Protein AF-A0A2N2PYJ5-F1 (afdb_monomer_lite)

pLDDT: mean 83.46, std 20.61, range [32.41, 98.38]

Sequence (133 aa):
MGGEAKAVLDIPPASRYHRISRGGWARGDMGEKAWERFLTNRDRFRVAFGTEKGKVKQIIVVQYEAEIGGEWRPLVRYDMAHGYLHQDVLHPDGTQEKSAVIYTDLDGALQQVLAELNRRWESYRRAYERRMR

Radius of gyration: 15.89 Å; chains: 1; bounding box: 40×54×36 Å

Foldseek 3Di:
DDDDPPPPLCPDPPVQWDFPCPDDDDDAAKGKTWHKDDPDPFKIWTFIFIDGPRFTDFGQKTWIWGQDPNDTDTQWIWGDDPNFIWIWGAAPVRDTDIDTDDDPGVVVVVVVVSVCCVVCVVVSVVVRVVRVD

Structure (mmCIF, N/CA/C/O backbone):
data_AF-A0A2N2PYJ5-F1
#
_entry.id   AF-A0A2N2PYJ5-F1
#
loop_
_atom_site.group_PDB
_atom_site.id
_atom_site.type_symbol
_atom_site.label_atom_id
_atom_site.label_alt_id
_atom_site.label_comp_id
_atom_site.label_asym_id
_atom_site.label_entity_id
_atom_site.label_seq_id
_atom_site.pdbx_PD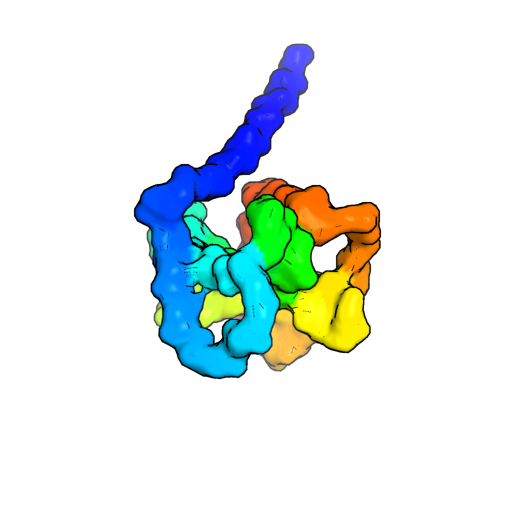B_ins_code
_atom_site.Cartn_x
_atom_site.Cartn_y
_atom_site.Cartn_z
_atom_site.occupancy
_atom_site.B_iso_or_equiv
_atom_site.auth_seq_id
_atom_site.auth_comp_id
_atom_site.auth_asym_id
_atom_site.auth_atom_id
_atom_site.pdbx_PDB_model_num
ATOM 1 N N . MET A 1 1 ? 4.809 31.942 1.072 1.00 38.38 1 MET A N 1
ATOM 2 C CA . MET A 1 1 ? 5.834 31.078 1.692 1.00 38.38 1 MET A CA 1
ATOM 3 C C . MET A 1 1 ? 5.143 29.818 2.175 1.00 38.38 1 MET A C 1
ATOM 5 O O . MET A 1 1 ? 4.404 29.877 3.142 1.00 38.38 1 MET A O 1
ATOM 9 N N . GLY A 1 2 ? 5.307 28.716 1.456 1.00 34.66 2 GLY A N 1
ATOM 10 C CA . GLY A 1 2 ? 4.770 27.412 1.834 1.00 34.66 2 GLY A CA 1
ATOM 11 C C . GLY A 1 2 ? 5.671 26.378 1.194 1.00 34.66 2 GLY A C 1
ATOM 12 O O . GLY A 1 2 ? 5.435 25.979 0.062 1.00 34.66 2 GLY A O 1
ATOM 13 N N . GLY A 1 3 ? 6.794 26.091 1.852 1.00 32.41 3 GLY A N 1
ATOM 14 C CA . GLY A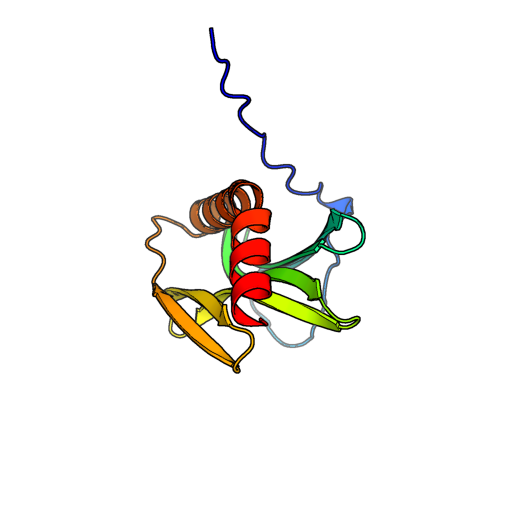 1 3 ? 7.755 25.115 1.363 1.00 32.41 3 GLY A CA 1
ATOM 15 C C . GLY A 1 3 ? 7.107 23.739 1.363 1.00 32.41 3 GLY A C 1
ATOM 16 O O . GLY A 1 3 ? 6.810 23.201 2.427 1.00 32.41 3 GLY A O 1
ATOM 17 N N . GLU A 1 4 ? 6.890 23.173 0.179 1.00 33.47 4 GLU A N 1
ATOM 18 C CA . GLU A 1 4 ? 6.674 21.740 0.043 1.00 33.47 4 GLU A CA 1
ATOM 19 C C . GLU A 1 4 ? 7.955 21.043 0.502 1.00 33.47 4 GLU A C 1
ATOM 21 O O . GLU A 1 4 ? 8.956 20.979 -0.215 1.00 33.47 4 GLU A O 1
ATOM 26 N N . ALA A 1 5 ? 7.939 20.534 1.732 1.00 35.44 5 ALA A N 1
ATOM 27 C CA . ALA A 1 5 ? 8.897 19.536 2.152 1.00 35.44 5 ALA A CA 1
ATOM 28 C C . ALA A 1 5 ? 8.696 18.323 1.237 1.00 35.44 5 ALA A C 1
ATOM 30 O O . ALA A 1 5 ? 7.743 17.558 1.396 1.00 35.44 5 ALA A O 1
ATOM 31 N N . LYS A 1 6 ? 9.576 18.157 0.244 1.00 33.34 6 LYS A N 1
ATOM 32 C CA . LYS A 1 6 ? 9.719 16.883 -0.454 1.00 33.34 6 LYS A CA 1
ATOM 33 C C . LYS A 1 6 ? 10.080 15.857 0.612 1.00 33.34 6 LYS A C 1
ATOM 35 O O . LYS A 1 6 ? 11.223 15.813 1.058 1.00 33.34 6 LYS A O 1
ATOM 40 N N . ALA A 1 7 ? 9.100 15.071 1.048 1.00 34.66 7 ALA A N 1
ATOM 41 C CA . ALA A 1 7 ? 9.355 13.874 1.824 1.00 34.66 7 ALA A CA 1
ATOM 42 C C . ALA A 1 7 ? 10.236 12.979 0.948 1.00 34.66 7 ALA A C 1
ATOM 44 O O . ALA A 1 7 ? 9.763 12.344 0.004 1.00 34.66 7 ALA A O 1
ATOM 45 N N . VAL A 1 8 ? 11.543 13.015 1.201 1.00 38.59 8 VAL A N 1
ATOM 46 C CA . VAL A 1 8 ? 12.483 12.058 0.634 1.00 38.59 8 VAL A CA 1
ATOM 47 C C . VAL A 1 8 ? 11.983 10.697 1.100 1.00 38.59 8 VAL A C 1
ATOM 49 O O . VAL A 1 8 ? 11.859 10.458 2.299 1.00 38.59 8 VAL A O 1
ATOM 52 N N . LEU A 1 9 ? 11.589 9.854 0.146 1.00 47.94 9 LEU A N 1
ATOM 53 C CA . LEU A 1 9 ? 11.173 8.482 0.400 1.00 47.94 9 LEU A CA 1
ATOM 54 C C . LEU A 1 9 ? 12.289 7.783 1.183 1.00 47.94 9 LEU A C 1
ATOM 56 O O . LEU A 1 9 ? 13.316 7.437 0.604 1.00 47.94 9 LEU A O 1
ATOM 60 N N . ASP A 1 10 ? 12.090 7.583 2.487 1.00 49.19 10 ASP A N 1
ATOM 61 C CA . ASP A 1 10 ? 12.984 6.779 3.324 1.00 49.19 10 ASP A CA 1
ATOM 62 C C . ASP A 1 10 ? 12.744 5.299 2.999 1.00 49.19 10 ASP A C 1
ATOM 64 O O . ASP A 1 10 ? 12.054 4.565 3.714 1.00 49.19 10 ASP A O 1
ATOM 68 N N . ILE A 1 11 ? 13.206 4.900 1.811 1.00 58.03 11 ILE A N 1
ATOM 69 C CA . ILE A 1 11 ? 13.386 3.501 1.453 1.00 58.03 11 ILE A CA 1
ATOM 70 C C . ILE A 1 11 ? 14.476 2.999 2.401 1.00 58.03 11 ILE A C 1
ATOM 72 O O . ILE A 1 11 ? 15.597 3.508 2.331 1.00 58.03 11 ILE A O 1
ATOM 76 N N . PRO A 1 12 ? 14.180 2.015 3.270 1.00 57.19 12 PRO A N 1
ATOM 77 C CA . PRO A 1 12 ? 15.149 1.554 4.246 1.00 57.19 12 PRO A CA 1
ATOM 78 C C . PRO A 1 12 ? 16.457 1.157 3.550 1.00 57.19 12 PRO A C 1
ATOM 80 O O . PRO A 1 12 ? 16.400 0.556 2.468 1.00 57.19 12 PRO A O 1
ATOM 83 N N . PRO A 1 13 ? 17.629 1.446 4.148 1.00 50.59 13 PRO A N 1
ATOM 84 C CA . PRO A 1 13 ? 18.896 0.985 3.600 1.00 50.59 13 PRO A CA 1
ATOM 85 C C . PRO A 1 13 ? 18.886 -0.540 3.486 1.00 50.59 13 PRO A C 1
ATOM 87 O O . PRO A 1 13 ? 18.161 -1.226 4.210 1.00 50.59 13 PRO A O 1
ATOM 90 N N . ALA A 1 14 ? 19.729 -1.087 2.608 1.00 58.78 14 ALA A N 1
ATOM 91 C CA . ALA A 1 14 ? 19.733 -2.517 2.299 1.00 58.78 14 ALA A CA 1
ATOM 92 C C . ALA A 1 14 ? 19.844 -3.441 3.531 1.00 58.78 14 ALA A C 1
ATOM 94 O O . ALA A 1 14 ? 19.370 -4.573 3.490 1.00 58.78 14 ALA A O 1
ATOM 95 N N . SER A 1 15 ? 20.409 -2.942 4.634 1.00 52.00 15 SER A N 1
ATOM 96 C CA . SER A 1 15 ? 20.517 -3.618 5.932 1.00 52.00 15 SER A CA 1
ATOM 97 C C . SER A 1 15 ? 19.183 -3.897 6.638 1.00 52.00 15 SER A C 1
ATOM 99 O O . SER A 1 15 ? 19.140 -4.742 7.526 1.00 52.00 15 SER A O 1
ATOM 101 N N . ARG A 1 16 ? 18.096 -3.206 6.275 1.00 57.53 16 ARG A N 1
ATOM 102 C CA . ARG A 1 16 ? 16.750 -3.390 6.851 1.00 57.53 16 ARG A CA 1
ATOM 103 C C . ARG A 1 16 ? 15.895 -4.391 6.067 1.00 57.53 16 ARG A C 1
ATOM 105 O O . ARG A 1 16 ? 14.833 -4.786 6.550 1.00 57.53 16 ARG A O 1
ATOM 112 N N . TYR A 1 17 ? 16.333 -4.811 4.878 1.00 60.75 17 TYR A N 1
ATOM 113 C CA . TYR A 1 17 ? 15.626 -5.833 4.111 1.00 60.75 17 TYR A CA 1
ATOM 114 C C . TYR A 1 17 ? 15.800 -7.202 4.750 1.00 60.75 17 TYR A C 1
ATOM 116 O O . TYR A 1 17 ? 16.906 -7.634 5.063 1.00 60.75 17 TYR A O 1
ATOM 124 N N . HIS A 1 18 ? 14.690 -7.911 4.890 1.00 59.31 18 HIS A N 1
ATOM 125 C CA . HIS A 1 18 ? 14.697 -9.315 5.247 1.00 59.31 18 HIS A CA 1
ATOM 126 C C . HIS A 1 18 ? 14.775 -10.096 3.932 1.00 59.31 18 HIS A C 1
ATOM 128 O O . HIS A 1 18 ? 13.899 -9.976 3.073 1.00 59.31 18 HIS A O 1
ATOM 134 N N . ARG A 1 19 ? 15.857 -10.859 3.731 1.00 52.03 19 ARG A N 1
ATOM 135 C CA . ARG A 1 19 ? 15.962 -11.781 2.594 1.00 52.03 19 ARG A CA 1
ATOM 136 C C . ARG A 1 19 ? 15.062 -12.976 2.884 1.00 52.03 19 ARG A C 1
ATOM 138 O O . ARG A 1 19 ? 15.424 -13.841 3.675 1.00 52.03 19 ARG A O 1
ATOM 145 N N . ILE A 1 20 ? 13.898 -13.024 2.251 1.00 49.78 20 ILE A N 1
ATOM 146 C CA . ILE A 1 20 ? 13.017 -14.186 2.325 1.00 49.78 20 ILE A CA 1
ATOM 147 C C . ILE A 1 20 ? 13.499 -15.179 1.263 1.00 49.78 20 ILE A C 1
ATOM 149 O O . ILE A 1 20 ? 13.209 -15.037 0.082 1.00 49.78 20 ILE A O 1
ATOM 153 N N . SER A 1 21 ? 14.285 -16.180 1.660 1.00 41.81 21 SER A N 1
ATOM 154 C CA . SER A 1 21 ? 14.627 -17.302 0.780 1.00 41.81 21 SER A CA 1
ATOM 155 C C . SER A 1 21 ? 13.496 -18.330 0.806 1.00 41.81 21 SER A C 1
ATOM 157 O O . SER A 1 21 ? 13.582 -19.342 1.502 1.00 41.81 21 SER A O 1
ATOM 159 N N . ARG A 1 22 ? 12.404 -18.078 0.080 1.00 45.72 22 ARG A N 1
ATOM 160 C CA . ARG A 1 22 ? 11.448 -19.144 -0.246 1.00 45.72 22 ARG A CA 1
ATOM 161 C C . ARG A 1 22 ? 11.971 -19.887 -1.473 1.00 45.72 22 ARG A C 1
ATOM 163 O O . ARG A 1 22 ? 12.165 -19.298 -2.529 1.00 45.72 22 ARG A O 1
ATOM 170 N N . GLY A 1 23 ? 12.308 -21.161 -1.278 1.00 36.97 23 GLY A N 1
ATOM 171 C CA . GLY A 1 23 ? 12.960 -21.994 -2.283 1.00 36.97 23 GLY A CA 1
ATOM 172 C C . GLY A 1 23 ? 12.158 -22.135 -3.577 1.00 36.97 23 GLY A C 1
ATOM 173 O O . GLY A 1 23 ? 10.932 -22.217 -3.550 1.00 36.97 23 GLY A O 1
ATOM 174 N N . GLY A 1 24 ? 12.896 -22.230 -4.690 1.00 40.97 24 GLY A N 1
ATOM 175 C CA . GLY A 1 24 ? 12.411 -22.858 -5.917 1.00 40.97 24 GLY A CA 1
ATOM 176 C C . GLY A 1 24 ? 12.250 -21.986 -7.161 1.00 40.97 24 GLY A C 1
ATOM 177 O O . GLY A 1 24 ? 11.275 -22.196 -7.863 1.00 40.97 24 GLY A O 1
ATOM 178 N N . TRP A 1 25 ? 13.188 -21.090 -7.504 1.00 43.56 25 TRP A N 1
ATOM 179 C CA . TRP A 1 25 ? 13.264 -20.530 -8.869 1.00 43.56 25 TRP A CA 1
ATOM 180 C C . TRP A 1 25 ? 14.722 -20.357 -9.311 1.00 43.56 25 TRP A C 1
ATOM 182 O O . TRP A 1 25 ? 15.420 -19.446 -8.873 1.00 43.56 25 TRP A O 1
ATOM 192 N N . ALA A 1 26 ? 15.202 -21.253 -10.176 1.00 43.75 26 ALA A N 1
ATOM 193 C CA . ALA A 1 26 ? 16.502 -21.127 -10.825 1.00 43.75 26 ALA A CA 1
ATOM 194 C C . ALA A 1 26 ? 16.338 -20.397 -12.166 1.00 43.75 26 ALA A C 1
ATOM 196 O O . ALA A 1 26 ? 15.670 -20.918 -13.057 1.00 43.75 26 ALA A O 1
ATOM 197 N N . ARG A 1 27 ? 16.941 -19.205 -12.287 1.00 43.09 27 ARG A N 1
ATOM 198 C CA . ARG A 1 27 ? 17.664 -18.660 -13.460 1.00 43.09 27 ARG A CA 1
ATOM 199 C C . ARG A 1 27 ? 17.999 -17.178 -13.208 1.00 43.09 27 ARG A C 1
ATOM 201 O O . ARG A 1 27 ? 17.156 -16.324 -13.420 1.00 43.09 27 ARG A O 1
ATOM 208 N N . GLY A 1 28 ? 19.243 -16.922 -12.783 1.00 47.53 28 GLY A N 1
ATOM 209 C CA . GLY A 1 28 ? 19.930 -15.619 -12.831 1.00 47.53 28 GLY A CA 1
ATOM 210 C C . GLY A 1 28 ? 19.451 -14.552 -11.842 1.00 47.53 28 GLY A C 1
ATOM 211 O O . GLY A 1 28 ? 18.350 -14.053 -11.985 1.00 47.53 28 GLY A O 1
ATOM 212 N N . ASP A 1 29 ? 20.296 -14.183 -10.872 1.00 59.38 29 ASP A N 1
ATOM 213 C CA . ASP A 1 29 ? 20.302 -12.927 -10.086 1.00 59.38 29 ASP A CA 1
ATOM 214 C C . ASP A 1 29 ? 18.951 -12.296 -9.685 1.00 59.38 29 ASP A C 1
ATOM 216 O O . ASP A 1 29 ? 18.847 -11.071 -9.539 1.00 59.38 29 ASP A O 1
ATOM 220 N N . MET A 1 30 ? 17.910 -13.109 -9.502 1.00 64.62 30 MET A N 1
ATOM 221 C CA . MET A 1 30 ? 16.601 -12.656 -9.063 1.00 64.62 30 MET A CA 1
ATOM 222 C C . MET A 1 30 ? 16.579 -12.661 -7.534 1.00 64.62 30 MET A C 1
ATOM 224 O O . MET A 1 30 ? 16.647 -13.711 -6.897 1.00 64.62 30 MET A O 1
ATOM 228 N N . GLY A 1 31 ? 16.545 -11.473 -6.940 1.00 85.06 31 GLY A N 1
ATOM 229 C CA . GLY A 1 31 ? 16.520 -11.268 -5.498 1.00 85.06 31 GLY A CA 1
ATOM 230 C C . GLY A 1 31 ? 15.171 -10.736 -5.040 1.00 85.06 31 GLY A C 1
ATOM 231 O O . GLY A 1 31 ? 14.726 -9.692 -5.516 1.00 85.06 31 GLY A O 1
ATOM 232 N N . GLU A 1 32 ? 14.545 -11.411 -4.080 1.00 88.88 32 GLU A N 1
ATOM 233 C CA . GLU A 1 32 ? 13.386 -10.882 -3.362 1.00 88.88 32 GLU A CA 1
ATOM 234 C C . GLU A 1 32 ? 13.843 -9.956 -2.228 1.00 88.88 32 GLU A C 1
ATOM 236 O O . GLU A 1 32 ? 14.771 -10.267 -1.473 1.00 88.88 32 GLU A O 1
ATOM 241 N N . LYS A 1 33 ? 13.187 -8.802 -2.110 1.00 90.25 33 LYS A N 1
ATOM 242 C CA . LYS A 1 33 ? 13.377 -7.849 -1.018 1.00 90.25 33 LYS A CA 1
ATOM 243 C C . LYS A 1 33 ? 12.051 -7.675 -0.302 1.00 90.25 33 LYS A C 1
ATOM 245 O O . LYS A 1 33 ? 11.061 -7.346 -0.949 1.00 90.25 33 LYS A O 1
ATOM 250 N N . ALA A 1 34 ? 12.054 -7.838 1.017 1.00 93.00 34 ALA A N 1
ATOM 251 C CA . ALA A 1 34 ? 10.889 -7.587 1.851 1.00 93.00 34 ALA A CA 1
ATOM 252 C C . ALA A 1 34 ? 11.257 -6.774 3.094 1.00 93.00 34 ALA A C 1
ATOM 254 O O . ALA A 1 34 ? 12.363 -6.897 3.626 1.00 93.00 34 ALA A O 1
ATOM 255 N N . TRP A 1 35 ? 10.343 -5.924 3.546 1.00 92.88 35 TRP A N 1
ATOM 256 C CA . TRP A 1 35 ? 10.497 -5.136 4.763 1.00 92.88 35 TRP A CA 1
ATOM 257 C C . TRP A 1 35 ? 9.150 -4.656 5.297 1.00 92.88 35 TRP A C 1
ATOM 259 O O . TRP A 1 35 ? 8.160 -4.541 4.571 1.00 92.88 35 TRP A O 1
ATOM 269 N N . GLU A 1 36 ? 9.147 -4.341 6.587 1.00 94.69 36 GLU A N 1
ATOM 270 C CA . GLU A 1 36 ? 8.042 -3.675 7.263 1.00 94.69 36 GLU A CA 1
ATOM 271 C C . GLU A 1 36 ? 8.503 -2.318 7.786 1.00 94.69 36 GLU A C 1
ATOM 273 O O . GLU A 1 36 ? 9.655 -2.148 8.197 1.00 94.69 36 GLU A O 1
ATOM 278 N N . ARG A 1 37 ? 7.599 -1.340 7.773 1.00 94.12 37 ARG A N 1
ATOM 279 C CA . ARG A 1 37 ? 7.845 -0.014 8.334 1.00 94.12 37 ARG A CA 1
ATOM 280 C C . ARG A 1 37 ? 6.631 0.455 9.111 1.00 94.12 37 ARG A C 1
ATOM 282 O O . ARG A 1 37 ? 5.592 0.747 8.525 1.00 94.12 37 ARG A O 1
ATOM 289 N N . PHE A 1 38 ? 6.794 0.560 10.421 1.00 94.06 38 PHE A N 1
ATOM 290 C CA . PHE A 1 38 ? 5.807 1.161 11.305 1.00 94.06 38 PHE A CA 1
ATOM 291 C C . PHE A 1 38 ? 5.766 2.678 11.084 1.00 94.06 38 PHE A C 1
ATOM 293 O O . PHE A 1 38 ? 6.807 3.332 11.045 1.00 94.06 38 PHE A O 1
ATOM 300 N N . LEU A 1 39 ? 4.563 3.216 10.895 1.00 93.25 39 LEU A N 1
ATOM 301 C CA . LEU A 1 39 ? 4.285 4.657 10.841 1.00 93.25 39 LEU A CA 1
ATOM 302 C C . LEU A 1 39 ? 3.936 5.173 12.240 1.00 93.25 39 LEU A C 1
ATOM 304 O O . LEU A 1 39 ? 4.319 6.272 12.625 1.00 93.25 39 LEU A O 1
ATOM 308 N N . THR A 1 40 ? 3.219 4.342 12.994 1.00 95.19 40 THR A N 1
ATOM 309 C CA . THR A 1 40 ? 2.881 4.508 14.408 1.00 95.19 40 THR A CA 1
ATOM 310 C C . THR A 1 40 ? 2.984 3.134 15.083 1.00 95.19 40 THR A C 1
ATOM 312 O O . THR A 1 40 ? 3.330 2.142 14.440 1.00 95.19 40 THR A O 1
ATOM 315 N N . ASN A 1 41 ? 2.635 3.027 16.365 1.00 96.12 41 ASN A N 1
ATOM 316 C CA . ASN A 1 41 ? 2.498 1.726 17.025 1.00 96.12 41 ASN A CA 1
ATOM 317 C C . ASN A 1 41 ? 1.306 0.886 16.518 1.00 96.12 41 ASN A C 1
ATOM 319 O O . ASN A 1 41 ? 1.230 -0.290 16.852 1.00 96.12 41 ASN A O 1
ATOM 323 N N . ARG A 1 42 ? 0.392 1.472 15.733 1.00 97.38 42 ARG A N 1
ATOM 324 C CA . ARG A 1 42 ? -0.856 0.852 15.250 1.00 97.38 42 ARG A CA 1
ATOM 325 C C . ARG A 1 42 ? -1.042 0.958 13.736 1.00 97.38 42 ARG A C 1
ATOM 327 O O . ARG A 1 42 ? -2.137 0.718 13.234 1.00 97.38 42 ARG A O 1
ATOM 334 N N . ASP A 1 43 ? 0.006 1.339 13.011 1.00 97.94 43 ASP A N 1
ATOM 335 C CA . ASP A 1 43 ? -0.017 1.559 11.566 1.00 97.94 43 ASP A CA 1
ATOM 336 C C . ASP A 1 43 ? 1.309 1.102 10.959 1.00 97.94 43 ASP A C 1
ATOM 338 O O . ASP A 1 43 ? 2.376 1.532 11.409 1.00 97.94 43 ASP A O 1
ATOM 342 N N . ARG A 1 44 ? 1.266 0.263 9.919 1.00 97.25 44 ARG A N 1
ATOM 343 C CA . ARG A 1 44 ? 2.475 -0.221 9.240 1.00 97.25 44 ARG A CA 1
ATOM 344 C C . ARG A 1 44 ? 2.305 -0.366 7.737 1.00 97.25 44 ARG A C 1
ATOM 346 O O . ARG A 1 44 ? 1.216 -0.634 7.235 1.00 97.25 44 ARG A O 1
ATOM 353 N N . PHE A 1 45 ? 3.421 -0.258 7.026 1.00 97.12 45 PHE A N 1
ATOM 354 C CA . PHE A 1 45 ? 3.554 -0.743 5.658 1.00 97.12 45 PHE A CA 1
ATOM 355 C C . PHE A 1 45 ? 4.282 -2.079 5.639 1.00 97.12 45 PHE A C 1
ATOM 357 O O . PHE A 1 45 ? 5.293 -2.239 6.322 1.00 97.12 45 PHE A O 1
ATOM 364 N N . ARG A 1 46 ? 3.801 -3.001 4.809 1.00 96.50 46 ARG A N 1
ATOM 365 C CA . ARG A 1 46 ? 4.456 -4.265 4.481 1.00 96.50 46 ARG A CA 1
ATOM 366 C C . ARG A 1 46 ? 4.745 -4.287 2.992 1.00 96.50 46 ARG A C 1
ATOM 368 O O . ARG A 1 46 ? 3.838 -4.113 2.179 1.00 96.50 46 ARG A O 1
ATOM 375 N N . VAL A 1 47 ? 6.009 -4.465 2.641 1.00 95.44 47 VAL A N 1
ATOM 376 C CA . VAL A 1 47 ? 6.491 -4.298 1.270 1.00 95.44 47 VAL A CA 1
ATOM 377 C C . VAL A 1 47 ? 7.321 -5.508 0.892 1.00 95.44 47 VAL A C 1
ATOM 379 O O . VAL A 1 47 ? 8.242 -5.863 1.618 1.00 95.44 47 VAL A O 1
ATOM 382 N N . ALA A 1 48 ? 7.011 -6.130 -0.239 1.00 94.94 48 ALA A N 1
ATOM 383 C CA . ALA A 1 48 ? 7.817 -7.171 -0.852 1.00 94.94 48 ALA A CA 1
ATOM 384 C C . ALA A 1 48 ? 7.821 -7.022 -2.377 1.00 94.94 48 ALA A C 1
ATOM 386 O O . ALA A 1 48 ? 6.793 -6.751 -3.002 1.00 94.94 48 ALA A O 1
ATOM 387 N N . PHE A 1 49 ? 8.988 -7.197 -2.985 1.00 94.25 49 PHE A N 1
ATOM 388 C CA . PHE A 1 49 ? 9.165 -7.089 -4.427 1.00 94.25 49 PHE A CA 1
ATOM 389 C C . PHE A 1 49 ? 10.357 -7.919 -4.907 1.00 94.25 49 PHE A C 1
ATOM 391 O O . PHE A 1 49 ? 11.356 -8.087 -4.206 1.00 94.25 49 PHE A O 1
ATOM 398 N N . GLY A 1 50 ? 10.241 -8.429 -6.128 1.00 92.75 50 GLY A N 1
ATOM 399 C CA . GLY A 1 50 ? 11.297 -9.126 -6.843 1.00 92.75 50 GLY A CA 1
ATOM 400 C C . GLY A 1 50 ? 12.144 -8.148 -7.646 1.00 92.75 50 GLY A C 1
ATOM 401 O O . GLY A 1 50 ? 11.630 -7.258 -8.333 1.00 92.75 50 GLY A O 1
ATOM 402 N N . THR A 1 51 ? 13.455 -8.331 -7.577 1.00 91.31 51 THR A N 1
ATOM 403 C CA . THR A 1 51 ? 14.434 -7.603 -8.379 1.00 91.31 51 THR A CA 1
ATOM 404 C C . THR A 1 51 ? 15.234 -8.565 -9.232 1.00 91.31 51 THR A C 1
ATOM 406 O O . THR A 1 51 ? 15.525 -9.664 -8.788 1.00 91.31 51 THR A O 1
ATOM 409 N N . GLU A 1 52 ? 15.632 -8.148 -10.424 1.00 91.44 52 GLU A N 1
ATOM 410 C CA . GLU A 1 52 ? 16.570 -8.876 -11.279 1.00 91.44 52 GLU A CA 1
ATOM 411 C C . GLU A 1 52 ? 17.631 -7.884 -11.749 1.00 91.44 52 GLU A C 1
ATOM 413 O O . GLU A 1 52 ? 17.292 -6.804 -12.244 1.00 91.44 52 GLU A O 1
ATOM 418 N N . LYS A 1 53 ? 18.916 -8.205 -11.547 1.00 88.69 53 LYS A N 1
ATOM 419 C CA . LYS A 1 53 ? 20.044 -7.312 -11.894 1.00 88.69 53 LYS A CA 1
ATOM 420 C C . LYS A 1 53 ? 19.867 -5.881 -11.352 1.00 88.69 53 LYS A C 1
ATOM 422 O O . LYS A 1 53 ? 20.168 -4.896 -12.020 1.00 88.69 53 LYS A O 1
ATOM 427 N N . GLY A 1 54 ? 19.328 -5.768 -10.136 1.00 85.00 54 GLY A N 1
ATOM 428 C CA . GLY A 1 54 ? 19.105 -4.492 -9.450 1.00 85.00 54 GLY A CA 1
ATOM 429 C C . GLY A 1 54 ? 17.867 -3.698 -9.887 1.00 85.00 54 GLY A C 1
ATOM 430 O O . GLY A 1 54 ? 17.639 -2.629 -9.330 1.00 85.00 54 GLY A O 1
ATOM 431 N N . LYS A 1 55 ? 17.059 -4.205 -10.825 1.00 91.62 55 LYS A N 1
ATOM 432 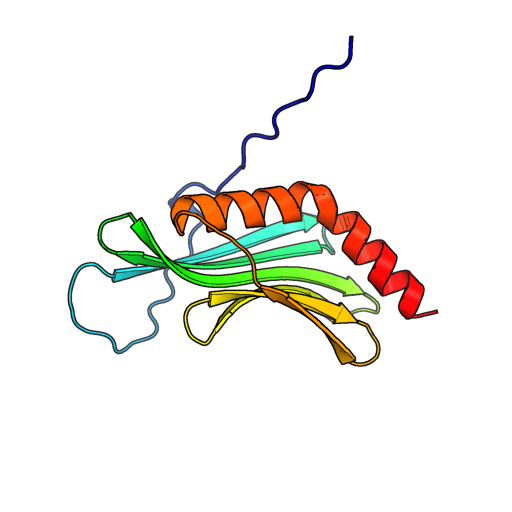C CA . LYS A 1 55 ? 15.820 -3.568 -11.303 1.00 91.62 55 LYS A CA 1
ATOM 433 C C . LYS A 1 55 ? 14.590 -4.268 -10.753 1.00 91.62 55 LYS A C 1
ATOM 435 O O . LYS A 1 55 ? 14.579 -5.496 -10.700 1.00 91.62 55 LYS A O 1
ATOM 440 N N . VAL A 1 56 ? 13.552 -3.525 -10.371 1.00 93.00 56 VAL A N 1
ATOM 441 C CA . VAL A 1 56 ? 12.278 -4.130 -9.953 1.00 93.00 56 VAL A CA 1
ATOM 442 C C . VAL A 1 56 ? 11.633 -4.836 -11.148 1.00 93.00 56 VAL A C 1
ATOM 444 O O . VAL A 1 56 ? 11.453 -4.251 -12.215 1.00 93.00 56 VAL A O 1
ATOM 447 N N . LYS A 1 57 ? 11.292 -6.114 -10.969 1.00 92.88 57 LYS A N 1
ATOM 448 C CA . LYS A 1 57 ? 10.609 -6.944 -11.976 1.00 92.88 57 LYS A CA 1
ATOM 449 C C . LYS A 1 57 ? 9.217 -7.376 -11.558 1.00 92.88 57 LYS A C 1
ATOM 451 O O . LYS A 1 57 ? 8.403 -7.708 -12.412 1.00 92.88 57 LYS A O 1
ATOM 456 N N . GLN A 1 58 ? 8.944 -7.363 -10.260 1.00 92.50 58 GLN A N 1
ATOM 457 C CA . GLN A 1 58 ? 7.661 -7.777 -9.729 1.00 92.50 58 GLN A CA 1
ATOM 458 C C . GLN A 1 58 ? 7.388 -7.049 -8.421 1.00 92.50 58 GLN A C 1
ATOM 460 O O . GLN A 1 58 ? 8.196 -7.114 -7.499 1.00 92.50 58 GLN A O 1
ATOM 465 N N . ILE A 1 59 ? 6.233 -6.405 -8.311 1.00 93.62 59 ILE A N 1
ATOM 466 C CA . ILE A 1 59 ? 5.705 -5.953 -7.026 1.00 93.62 59 ILE A CA 1
ATOM 467 C C . ILE A 1 59 ? 4.863 -7.103 -6.475 1.00 93.62 59 ILE A C 1
ATOM 469 O O . ILE A 1 59 ? 3.797 -7.407 -7.006 1.00 93.62 59 ILE A O 1
ATOM 473 N N . ILE A 1 60 ? 5.384 -7.777 -5.448 1.00 93.44 60 ILE A N 1
ATOM 474 C CA . ILE A 1 60 ? 4.709 -8.916 -4.814 1.00 93.44 60 ILE A CA 1
ATOM 475 C C . ILE A 1 60 ? 3.592 -8.382 -3.921 1.00 93.44 60 ILE A C 1
ATOM 477 O O . ILE A 1 60 ? 2.463 -8.850 -3.999 1.00 93.44 60 ILE A O 1
ATOM 481 N N . VAL A 1 61 ? 3.906 -7.389 -3.085 1.00 95.81 61 VAL A N 1
ATOM 482 C CA . VAL A 1 61 ? 2.921 -6.678 -2.270 1.00 95.81 61 VAL A CA 1
ATOM 483 C C . VAL A 1 61 ? 3.480 -5.338 -1.784 1.00 95.81 61 VAL A C 1
ATOM 485 O O . VAL A 1 61 ? 4.619 -5.256 -1.334 1.00 95.81 61 VAL A O 1
ATOM 488 N N . VAL A 1 62 ? 2.668 -4.288 -1.807 1.00 97.00 62 VAL A N 1
ATOM 489 C CA . VAL A 1 62 ? 2.850 -3.071 -1.009 1.00 97.00 62 VAL A CA 1
ATOM 490 C C . VAL A 1 62 ? 1.535 -2.820 -0.292 1.00 97.00 62 VAL A C 1
ATOM 492 O O . VAL A 1 62 ? 0.526 -2.535 -0.928 1.00 97.00 62 VAL A O 1
ATOM 495 N N . GLN A 1 63 ? 1.514 -2.979 1.023 1.00 97.88 63 GLN A N 1
ATOM 496 C CA . GLN A 1 63 ? 0.272 -3.015 1.785 1.00 97.88 63 GLN A CA 1
ATOM 497 C C . GLN A 1 63 ? 0.340 -2.077 2.981 1.00 97.88 63 GLN A C 1
ATOM 499 O O . GLN A 1 63 ? 1.317 -2.102 3.727 1.00 97.88 63 GLN A O 1
ATOM 504 N N . TYR A 1 64 ? -0.707 -1.277 3.170 1.00 98.38 64 TYR A N 1
ATOM 505 C CA . TYR A 1 64 ? -0.959 -0.559 4.412 1.00 98.38 64 TYR A CA 1
ATOM 506 C C . TYR A 1 64 ? -1.885 -1.383 5.303 1.00 98.38 64 TYR A C 1
ATOM 508 O O . TYR A 1 64 ? -2.965 -1.802 4.878 1.00 98.38 64 TYR A O 1
ATOM 516 N N . GLU A 1 65 ? -1.449 -1.594 6.541 1.00 98.19 65 GLU A N 1
ATOM 517 C CA . GLU A 1 65 ? -2.206 -2.271 7.583 1.00 98.19 65 GLU A CA 1
ATOM 518 C C . GLU A 1 65 ? -2.346 -1.364 8.805 1.00 98.19 65 GLU A C 1
ATOM 520 O O . GLU A 1 65 ? -1.399 -0.676 9.201 1.00 98.19 65 GLU A O 1
ATOM 525 N N . ALA A 1 66 ? -3.524 -1.401 9.416 1.00 98.06 66 ALA A N 1
ATOM 526 C CA . ALA A 1 66 ? -3.843 -0.656 10.622 1.00 98.06 66 ALA A CA 1
ATOM 527 C C . ALA A 1 66 ? -4.401 -1.598 11.683 1.00 98.06 66 ALA A C 1
ATOM 529 O O . ALA A 1 66 ? -5.226 -2.462 11.384 1.00 98.06 66 ALA A O 1
ATOM 530 N N . GLU A 1 67 ? -3.988 -1.407 12.929 1.00 97.94 67 GLU A N 1
ATOM 531 C CA . GLU A 1 67 ? -4.623 -2.060 14.064 1.00 97.94 67 GLU A CA 1
ATOM 532 C C . GLU A 1 67 ? -5.921 -1.314 14.412 1.00 97.94 67 GLU A C 1
ATOM 534 O O . GLU A 1 67 ? -5.902 -0.146 14.834 1.00 97.94 67 GLU A O 1
ATOM 539 N N . ILE A 1 68 ? -7.060 -1.977 14.195 1.00 95.69 68 ILE A N 1
ATOM 540 C CA . ILE A 1 68 ? -8.406 -1.441 14.438 1.00 95.69 68 ILE A CA 1
ATOM 541 C C . ILE A 1 68 ? -9.250 -2.529 15.108 1.00 95.69 68 ILE A C 1
ATOM 543 O O . ILE A 1 68 ? -9.497 -3.590 14.531 1.00 95.69 68 ILE A O 1
ATOM 547 N N . GLY A 1 69 ? -9.701 -2.251 16.335 1.00 92.38 69 GLY A N 1
ATOM 548 C CA . GLY A 1 69 ? -10.441 -3.219 17.152 1.00 92.38 69 GLY A CA 1
ATOM 549 C C . GLY A 1 69 ? -9.576 -4.368 17.687 1.00 92.38 69 GLY A C 1
ATOM 550 O O . GLY A 1 69 ? -10.092 -5.460 17.870 1.00 92.38 69 GLY A O 1
ATOM 551 N N . GLY A 1 70 ? -8.272 -4.140 17.894 1.00 94.69 70 GLY A N 1
ATOM 552 C CA . GLY A 1 70 ? -7.325 -5.159 18.379 1.00 94.69 70 GLY A CA 1
ATOM 553 C C . GLY A 1 70 ? -6.833 -6.140 17.309 1.00 94.69 70 GLY A C 1
ATOM 554 O O . GLY A 1 70 ? -6.122 -7.088 17.625 1.00 94.69 70 GLY A O 1
ATOM 555 N N . GLU A 1 71 ? -7.191 -5.918 16.042 1.00 95.38 71 GLU A N 1
ATOM 556 C CA . GLU A 1 71 ? -6.782 -6.753 14.913 1.00 95.38 71 GLU A CA 1
ATOM 557 C C . GLU A 1 71 ? -6.052 -5.915 13.860 1.00 95.38 71 GLU A C 1
ATOM 559 O O . GLU A 1 71 ? -6.479 -4.805 13.530 1.00 95.38 71 GLU A O 1
ATOM 564 N N . TRP A 1 72 ? -4.973 -6.464 13.296 1.00 96.88 72 TRP A N 1
ATOM 565 C CA . TRP A 1 72 ? -4.307 -5.891 12.127 1.00 96.88 72 TRP A CA 1
ATOM 566 C C . TRP A 1 72 ? -5.147 -6.139 10.882 1.00 96.88 72 TRP A C 1
ATOM 568 O O . TRP A 1 72 ? -5.339 -7.279 10.459 1.00 96.88 72 TRP A O 1
ATOM 578 N N . ARG A 1 73 ? -5.629 -5.058 10.277 1.00 97.25 73 ARG A N 1
ATOM 579 C CA . ARG A 1 73 ? -6.481 -5.099 9.092 1.00 97.25 73 ARG A CA 1
ATOM 580 C C . ARG A 1 73 ? -5.733 -4.501 7.905 1.00 97.25 73 ARG A C 1
ATOM 582 O O . ARG A 1 73 ? -5.160 -3.421 8.052 1.00 97.25 73 ARG A O 1
ATOM 589 N N . PRO A 1 74 ? -5.715 -5.158 6.736 1.00 97.06 74 PRO A N 1
ATOM 590 C CA . PRO A 1 74 ? -5.244 -4.532 5.511 1.00 97.06 74 PRO A CA 1
ATOM 591 C C . PRO A 1 74 ? -6.277 -3.508 5.043 1.00 97.06 74 PRO A C 1
ATOM 593 O O . PRO A 1 74 ? -7.455 -3.827 4.919 1.00 97.06 74 PRO A O 1
ATOM 596 N N . LEU A 1 75 ? -5.837 -2.279 4.794 1.00 98.06 75 LEU A N 1
ATOM 597 C CA . LEU A 1 75 ? -6.712 -1.195 4.336 1.00 98.06 75 LEU A CA 1
ATOM 598 C C . LEU A 1 75 ? -6.504 -0.904 2.852 1.00 98.06 75 LEU A C 1
ATOM 600 O O . LEU A 1 75 ? -7.452 -0.591 2.137 1.00 98.06 75 LEU A O 1
ATOM 604 N N . VAL A 1 76 ? -5.258 -1.005 2.386 1.00 97.81 76 VAL A N 1
ATOM 605 C CA . VAL A 1 76 ? -4.909 -0.833 0.974 1.00 97.81 76 VAL A CA 1
ATOM 606 C C . VAL A 1 76 ? -3.812 -1.810 0.612 1.00 97.81 76 VAL A C 1
ATOM 608 O O . VAL A 1 76 ? -2.817 -1.907 1.332 1.00 97.81 76 VAL A O 1
ATOM 611 N N . ARG A 1 77 ? -3.964 -2.493 -0.518 1.00 97.75 77 ARG A N 1
ATOM 612 C CA . ARG A 1 77 ? -2.968 -3.403 -1.077 1.00 97.75 77 ARG A CA 1
ATOM 613 C C . ARG A 1 77 ? -2.668 -3.028 -2.519 1.00 97.75 77 ARG A C 1
ATOM 615 O O . ARG A 1 77 ? -3.577 -2.785 -3.298 1.00 97.75 77 ARG A O 1
ATOM 622 N N . TYR A 1 78 ? -1.390 -3.046 -2.860 1.00 97.19 78 TYR A N 1
ATOM 623 C CA . TYR A 1 78 ? -0.915 -3.023 -4.230 1.00 97.19 78 TYR A CA 1
ATOM 624 C C . TYR A 1 78 ? -0.166 -4.312 -4.515 1.00 97.19 78 TYR A C 1
ATOM 626 O O . TYR A 1 78 ? 0.764 -4.662 -3.789 1.00 97.19 78 TYR A O 1
ATOM 634 N N . ASP A 1 79 ? -0.548 -5.014 -5.564 1.00 95.44 79 ASP A N 1
ATOM 635 C CA . ASP A 1 79 ? 0.094 -6.246 -5.995 1.00 95.44 79 ASP A CA 1
ATOM 636 C C . ASP A 1 79 ? -0.013 -6.409 -7.510 1.00 95.44 79 ASP A C 1
ATOM 638 O O . ASP A 1 79 ? -0.838 -5.785 -8.186 1.00 95.44 79 ASP A O 1
ATOM 642 N N . MET A 1 80 ? 0.879 -7.221 -8.070 1.00 92.31 80 MET A N 1
ATOM 643 C CA . MET A 1 80 ? 0.806 -7.580 -9.478 1.00 92.31 80 MET A CA 1
ATOM 644 C C . MET A 1 80 ? 0.061 -8.897 -9.645 1.00 92.31 80 MET A C 1
ATOM 646 O O . MET A 1 80 ? 0.564 -9.962 -9.290 1.00 92.31 80 MET A O 1
ATOM 650 N N . ALA A 1 81 ? -1.111 -8.822 -10.266 1.00 80.88 81 ALA A N 1
ATOM 651 C CA . ALA A 1 81 ? -1.890 -9.976 -10.692 1.00 80.88 81 ALA A CA 1
ATOM 652 C C . ALA A 1 81 ? -2.222 -9.831 -12.182 1.00 80.88 81 ALA A C 1
ATOM 654 O O . ALA A 1 81 ? -2.531 -8.739 -12.658 1.00 80.88 81 ALA A O 1
ATOM 655 N N . HIS A 1 82 ? -2.147 -10.927 -12.939 1.00 79.88 82 HIS A N 1
ATOM 656 C CA . HIS A 1 82 ? -2.423 -10.937 -14.386 1.00 79.88 82 HIS A CA 1
ATOM 657 C C . HIS A 1 82 ? -1.587 -9.938 -15.217 1.00 79.88 82 HIS A C 1
ATOM 659 O O . HIS A 1 82 ? -2.054 -9.443 -16.236 1.00 79.88 82 HIS A O 1
ATOM 665 N N . GLY A 1 83 ? -0.353 -9.634 -14.795 1.00 81.56 83 GLY A N 1
ATOM 666 C CA . GLY A 1 83 ? 0.575 -8.771 -15.545 1.00 81.56 83 GLY A CA 1
ATOM 667 C C . GLY A 1 83 ? 0.410 -7.263 -15.319 1.00 81.56 83 GLY A C 1
ATOM 668 O O . GLY A 1 83 ? 1.201 -6.488 -15.851 1.00 81.56 83 GLY A O 1
ATOM 669 N N . TYR A 1 84 ? -0.548 -6.841 -14.490 1.00 87.81 84 TYR A N 1
ATOM 670 C CA . TYR A 1 84 ? -0.786 -5.432 -14.168 1.00 87.81 84 TYR A CA 1
ATOM 671 C C . TYR A 1 84 ? -0.693 -5.189 -12.667 1.00 87.81 84 TYR A C 1
ATOM 673 O O . TYR A 1 84 ? -0.952 -6.089 -11.868 1.00 87.81 84 TYR A O 1
ATOM 681 N N . LEU A 1 85 ? -0.319 -3.964 -12.300 1.00 92.88 85 LEU A N 1
ATOM 682 C CA . LEU A 1 85 ? -0.333 -3.503 -10.920 1.00 92.88 85 LEU A CA 1
ATOM 683 C C . LEU A 1 85 ? -1.759 -3.080 -10.566 1.00 92.88 85 LEU A C 1
ATOM 685 O O . LEU A 1 85 ? -2.336 -2.227 -11.243 1.00 92.88 85 LEU A O 1
ATOM 689 N N . HIS A 1 86 ? -2.315 -3.674 -9.520 1.00 95.06 86 HIS A N 1
ATOM 690 C CA . HIS A 1 86 ? -3.629 -3.323 -8.991 1.00 95.06 86 HIS A CA 1
ATOM 691 C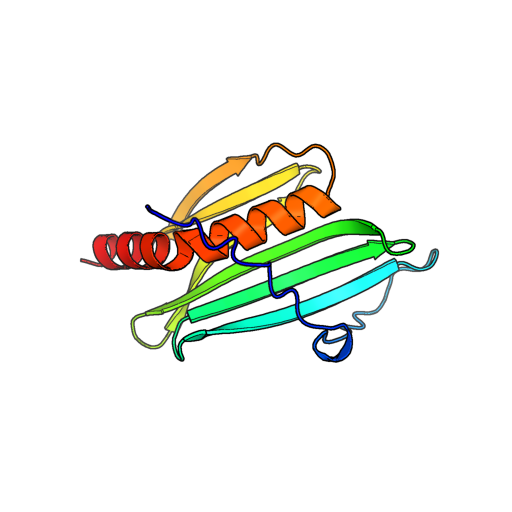 C . HIS A 1 86 ? -3.478 -2.524 -7.706 1.00 95.06 86 HIS A C 1
ATOM 693 O O . HIS A 1 86 ? -2.477 -2.646 -7.004 1.00 95.06 86 HIS A O 1
ATOM 699 N N . GLN A 1 87 ? -4.488 -1.724 -7.403 1.00 96.62 87 GLN A N 1
ATOM 700 C CA . GLN A 1 87 ? -4.751 -1.163 -6.092 1.00 96.62 87 GLN A CA 1
ATOM 701 C C . GLN A 1 87 ? -6.088 -1.727 -5.620 1.00 96.62 87 GLN A C 1
ATOM 703 O O . GLN A 1 87 ? -7.113 -1.509 -6.260 1.00 96.62 87 GLN A O 1
ATOM 708 N N . ASP A 1 88 ? -6.072 -2.400 -4.480 1.00 97.06 88 ASP A N 1
ATOM 709 C CA . ASP A 1 88 ? -7.257 -2.846 -3.765 1.00 97.06 88 ASP A CA 1
ATOM 710 C C . ASP A 1 88 ? -7.419 -1.979 -2.509 1.00 97.06 88 ASP A C 1
ATOM 712 O O . ASP A 1 88 ? -6.563 -2.000 -1.621 1.00 97.06 88 ASP A O 1
ATOM 716 N N . VAL A 1 89 ? -8.505 -1.210 -2.414 1.00 97.69 89 VAL A N 1
ATOM 717 C CA . VAL A 1 89 ? -8.924 -0.535 -1.175 1.00 97.69 89 VAL A CA 1
ATOM 718 C C . VAL A 1 89 ? -9.952 -1.425 -0.492 1.00 97.69 89 VAL A C 1
ATOM 720 O O . VAL A 1 89 ? -11.009 -1.682 -1.063 1.00 97.69 89 VAL A O 1
ATOM 723 N N . LEU A 1 90 ? -9.631 -1.911 0.704 1.00 97.50 90 LEU A N 1
ATOM 724 C CA . LEU A 1 90 ? -10.454 -2.871 1.435 1.00 97.50 90 LEU A CA 1
ATOM 725 C C . LEU A 1 90 ? -11.362 -2.154 2.433 1.00 97.50 90 LEU A C 1
ATOM 727 O O . LEU A 1 90 ? -10.933 -1.209 3.099 1.00 97.50 90 LEU A O 1
ATOM 731 N N . HIS A 1 91 ? -12.596 -2.634 2.565 1.00 96.31 91 HIS A N 1
ATOM 732 C CA . HIS A 1 91 ? -13.603 -2.081 3.467 1.00 96.31 91 HIS A CA 1
ATOM 733 C C . HIS A 1 91 ? -13.944 -3.050 4.610 1.00 96.31 91 HIS A C 1
ATOM 735 O O . HIS A 1 91 ? -13.731 -4.258 4.486 1.00 96.31 91 HIS A O 1
ATOM 741 N N . PRO A 1 92 ? -14.486 -2.548 5.737 1.00 94.00 92 PRO A N 1
ATOM 742 C CA . PRO A 1 92 ? -14.803 -3.382 6.899 1.00 94.00 92 PRO A CA 1
ATOM 743 C C . PRO A 1 92 ? -15.834 -4.484 6.661 1.00 94.00 92 PRO A C 1
ATOM 745 O O . PRO A 1 92 ? -15.811 -5.492 7.360 1.00 94.00 92 PRO A O 1
ATOM 748 N N . ASP A 1 93 ? -16.726 -4.289 5.694 1.00 93.75 93 ASP A N 1
ATOM 749 C CA . ASP A 1 93 ? -17.757 -5.250 5.292 1.00 93.75 93 ASP A CA 1
ATOM 750 C C . ASP A 1 93 ? -17.211 -6.381 4.398 1.00 93.75 93 ASP A C 1
ATOM 752 O O . ASP A 1 93 ? -17.964 -7.248 3.960 1.00 93.75 93 ASP A O 1
ATOM 756 N N . GLY A 1 94 ? -15.902 -6.381 4.125 1.00 92.31 94 GLY A N 1
ATOM 757 C CA . GLY A 1 94 ? -15.235 -7.345 3.255 1.00 92.31 94 GLY A CA 1
ATOM 758 C C . GLY A 1 94 ? -15.309 -6.996 1.768 1.00 92.31 94 GLY A C 1
ATOM 759 O O . GLY A 1 94 ? -14.721 -7.710 0.955 1.00 92.31 94 GLY A O 1
ATOM 760 N N . THR A 1 95 ? -15.987 -5.908 1.391 1.00 95.38 95 THR A N 1
ATOM 761 C CA . THR A 1 95 ? -15.957 -5.413 0.013 1.00 95.38 95 THR A CA 1
ATOM 762 C C . THR A 1 95 ? -14.618 -4.743 -0.297 1.00 95.38 95 THR A C 1
ATOM 764 O O . THR A 1 95 ? -13.873 -4.325 0.594 1.00 95.38 95 THR A O 1
ATOM 767 N N . GLN A 1 96 ? -14.288 -4.647 -1.586 1.00 95.88 96 GLN A N 1
ATOM 768 C CA . GLN A 1 96 ? -13.082 -3.963 -2.041 1.00 95.88 96 GLN A CA 1
ATOM 769 C C . GLN A 1 96 ? -13.338 -3.155 -3.311 1.00 95.88 96 GLN A C 1
ATOM 771 O O . GLN A 1 96 ? -14.073 -3.581 -4.202 1.00 95.88 96 GLN A O 1
ATOM 776 N N . GLU A 1 97 ? -12.678 -2.007 -3.410 1.00 96.19 97 GLU A N 1
ATOM 777 C CA . GLU A 1 97 ? -12.574 -1.232 -4.644 1.00 96.19 97 GLU A CA 1
ATOM 778 C C . GLU A 1 97 ? -11.244 -1.573 -5.319 1.00 96.19 97 GLU A C 1
ATOM 780 O O . GLU A 1 97 ? -10.185 -1.391 -4.719 1.00 96.19 97 GLU A O 1
ATOM 785 N N . LYS A 1 98 ? -11.302 -2.075 -6.557 1.00 95.50 98 LYS A N 1
ATOM 786 C CA . LYS A 1 98 ? -10.125 -2.471 -7.335 1.00 95.50 98 LYS A CA 1
ATOM 787 C C . LYS A 1 98 ? -9.900 -1.518 -8.502 1.00 95.50 98 LYS A C 1
ATOM 789 O O . LYS A 1 98 ? -10.799 -1.319 -9.318 1.00 95.50 98 LYS A O 1
ATOM 794 N N . SER A 1 99 ? -8.694 -0.977 -8.621 1.00 94.31 99 SER A N 1
ATOM 795 C CA . SER A 1 99 ? -8.281 -0.134 -9.744 1.00 94.31 99 SER A CA 1
ATOM 796 C C . SER A 1 99 ? -6.941 -0.583 -10.321 1.00 94.31 99 SER A C 1
ATOM 798 O O . SER A 1 99 ? -6.054 -1.044 -9.607 1.00 94.31 99 SER A O 1
ATOM 800 N N . ALA A 1 100 ? -6.784 -0.451 -11.638 1.00 93.56 100 ALA A N 1
ATOM 801 C CA . ALA A 1 100 ? -5.492 -0.645 -12.285 1.00 93.56 100 ALA A CA 1
ATOM 802 C C . ALA A 1 100 ? -4.615 0.596 -12.072 1.00 93.56 100 ALA A C 1
ATOM 804 O O . ALA A 1 100 ? -5.084 1.728 -12.204 1.00 93.56 100 ALA A O 1
ATOM 805 N N . VAL A 1 101 ? -3.336 0.383 -11.780 1.00 92.69 101 VAL A N 1
ATOM 806 C CA . VAL A 1 101 ? -2.343 1.451 -11.657 1.00 92.69 101 VAL A CA 1
ATOM 807 C C . VAL A 1 101 ? -1.582 1.561 -12.971 1.00 92.69 101 VAL A C 1
ATOM 809 O O . VAL A 1 101 ? -0.988 0.591 -13.442 1.00 92.69 101 VAL A O 1
ATOM 812 N N . ILE A 1 102 ? -1.593 2.755 -13.562 1.00 91.19 102 ILE A N 1
ATOM 813 C CA . ILE A 1 102 ? -0.816 3.061 -14.765 1.00 91.19 102 ILE A CA 1
ATOM 814 C C . ILE A 1 102 ? 0.607 3.415 -14.339 1.00 91.19 102 ILE A C 1
ATOM 816 O O . ILE A 1 102 ? 0.810 4.258 -13.467 1.00 91.19 102 ILE A O 1
ATOM 820 N N . TYR A 1 103 ? 1.596 2.787 -14.966 1.00 91.88 103 TYR A N 1
ATOM 821 C CA . TYR A 1 103 ? 3.006 3.050 -14.706 1.00 91.88 103 TYR A CA 1
ATOM 822 C C . TYR A 1 103 ? 3.833 2.911 -15.984 1.00 91.88 103 TYR A C 1
ATOM 824 O O . TYR A 1 103 ? 3.478 2.159 -16.889 1.00 91.88 103 TYR A O 1
ATOM 832 N N . THR A 1 104 ? 4.949 3.635 -16.039 1.00 90.31 104 THR A N 1
ATOM 833 C CA . THR A 1 104 ? 5.915 3.555 -17.147 1.00 90.31 104 THR A CA 1
ATOM 834 C C . THR A 1 104 ? 6.907 2.413 -16.936 1.00 90.31 104 THR A C 1
ATOM 836 O O . THR A 1 104 ? 7.223 1.671 -17.861 1.00 90.31 104 THR A O 1
ATOM 839 N N . ASP A 1 105 ? 7.380 2.252 -15.701 1.00 93.75 105 ASP A N 1
ATOM 840 C CA . ASP A 1 105 ? 8.306 1.206 -15.280 1.00 93.75 105 ASP A CA 1
ATOM 841 C C . ASP A 1 105 ? 8.060 0.840 -13.807 1.00 93.75 105 ASP A C 1
ATOM 843 O O . ASP A 1 105 ? 7.441 1.599 -13.057 1.00 93.75 105 ASP A O 1
ATOM 847 N N . LEU A 1 106 ? 8.517 -0.342 -13.389 1.00 94.19 106 LEU A N 1
ATOM 848 C CA . LEU A 1 106 ? 8.224 -0.870 -12.054 1.00 94.19 106 LEU A CA 1
ATOM 849 C C . LEU A 1 106 ? 9.064 -0.239 -10.937 1.00 94.19 106 LEU A C 1
ATOM 851 O O . LEU A 1 106 ? 8.608 -0.215 -9.793 1.00 94.19 106 LEU A O 1
ATOM 855 N N . ASP A 1 107 ? 10.254 0.290 -11.239 1.00 93.50 107 ASP A N 1
ATOM 856 C CA . ASP A 1 107 ? 11.055 1.018 -10.249 1.00 93.50 107 ASP A CA 1
ATOM 857 C C . ASP A 1 107 ? 10.321 2.311 -9.850 1.00 93.50 107 ASP A C 1
ATOM 859 O O . ASP A 1 107 ? 10.162 2.618 -8.664 1.00 93.50 107 ASP A O 1
ATOM 863 N N . GLY A 1 108 ? 9.816 3.039 -10.847 1.00 93.81 108 GLY A N 1
ATOM 864 C CA . GLY A 1 108 ? 8.976 4.215 -10.683 1.00 93.81 108 GLY A CA 1
ATOM 865 C C . GLY A 1 108 ? 7.613 3.884 -10.081 1.00 93.81 108 GLY A C 1
ATOM 866 O O . GLY A 1 108 ? 7.137 4.636 -9.232 1.00 93.81 108 GLY A O 1
ATOM 867 N N . ALA A 1 109 ? 6.988 2.765 -10.463 1.00 95.38 109 ALA A N 1
ATOM 868 C CA . ALA A 1 109 ? 5.717 2.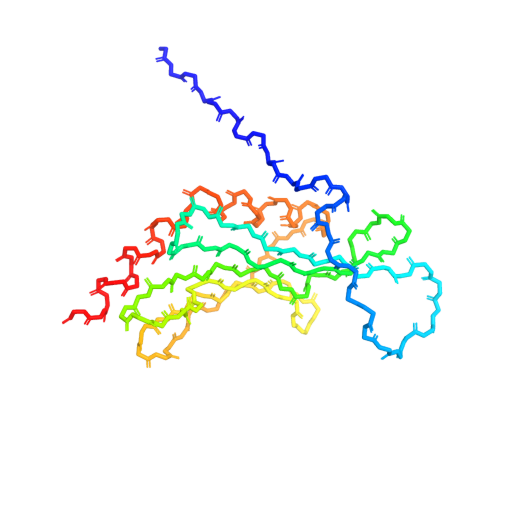327 -9.882 1.00 95.38 109 ALA A CA 1
ATOM 869 C C . ALA A 1 109 ? 5.841 2.084 -8.372 1.00 95.38 109 ALA A C 1
ATOM 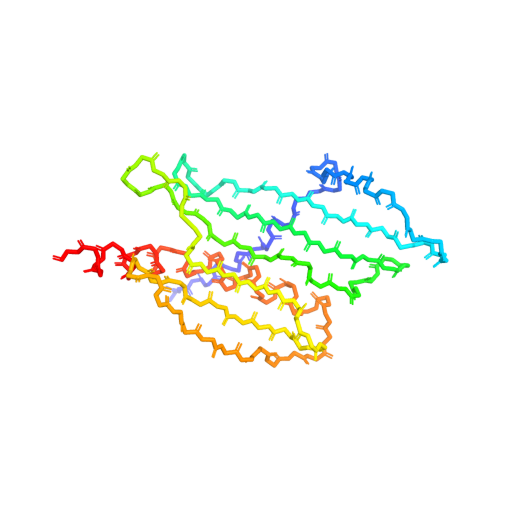871 O O . ALA A 1 109 ? 5.038 2.597 -7.595 1.00 95.38 109 ALA A O 1
ATOM 872 N N . LEU A 1 110 ? 6.883 1.362 -7.942 1.00 95.38 110 LEU A N 1
ATOM 873 C CA . LEU A 1 110 ? 7.139 1.099 -6.527 1.00 95.38 110 LEU A CA 1
ATOM 874 C C . LEU A 1 110 ? 7.319 2.405 -5.740 1.00 95.38 110 LEU A C 1
ATOM 876 O O . LEU A 1 110 ? 6.722 2.572 -4.677 1.00 95.38 110 LEU A O 1
ATOM 880 N N . GLN A 1 111 ? 8.098 3.353 -6.268 1.00 94.38 111 GLN A N 1
ATOM 881 C CA . GLN A 1 111 ? 8.292 4.661 -5.635 1.00 94.38 111 GLN A CA 1
ATOM 882 C C . GLN A 1 111 ? 6.989 5.464 -5.544 1.00 94.38 111 GLN A C 1
ATOM 884 O O . GLN A 1 111 ? 6.699 6.032 -4.491 1.00 94.38 111 GLN A O 1
ATOM 889 N N . GLN A 1 112 ? 6.191 5.487 -6.616 1.00 94.38 112 GLN A N 1
ATOM 890 C CA . GLN A 1 112 ? 4.904 6.185 -6.654 1.00 94.38 112 GLN A CA 1
ATOM 891 C C . GLN A 1 112 ? 3.925 5.623 -5.623 1.00 94.38 112 GLN A C 1
ATOM 893 O O . GLN A 1 112 ? 3.368 6.388 -4.837 1.00 94.38 112 GLN A O 1
ATOM 898 N N . VAL A 1 113 ? 3.776 4.298 -5.562 1.00 95.31 113 VAL A N 1
ATOM 899 C CA . VAL A 1 113 ? 2.903 3.629 -4.587 1.00 95.31 113 VAL A CA 1
ATOM 900 C C . VAL A 1 113 ? 3.342 3.933 -3.153 1.00 95.31 113 VAL A C 1
ATOM 902 O O . VAL A 1 113 ? 2.519 4.291 -2.309 1.00 95.31 113 VAL A O 1
ATOM 905 N N . LEU A 1 114 ? 4.643 3.843 -2.861 1.00 95.75 114 LEU A N 1
ATOM 906 C CA . LEU A 1 114 ? 5.167 4.162 -1.532 1.00 95.75 114 LEU A CA 1
ATOM 907 C C . LEU A 1 114 ? 4.944 5.633 -1.166 1.00 95.75 114 LEU A C 1
ATOM 909 O O . LEU A 1 114 ? 4.599 5.930 -0.021 1.00 95.75 114 LEU A O 1
ATOM 913 N N . ALA A 1 115 ? 5.127 6.560 -2.108 1.00 94.62 115 ALA A N 1
ATOM 914 C CA . ALA A 1 115 ? 4.880 7.984 -1.887 1.00 94.62 115 ALA A CA 1
ATOM 915 C C . ALA A 1 115 ? 3.395 8.261 -1.632 1.00 94.62 115 ALA A C 1
ATOM 917 O O . ALA A 1 115 ? 3.045 9.030 -0.735 1.00 94.62 115 ALA A O 1
ATOM 918 N N . GLU A 1 116 ? 2.516 7.599 -2.380 1.00 94.44 116 GLU A N 1
ATOM 919 C CA . GLU A 1 116 ? 1.079 7.709 -2.199 1.00 94.44 116 GLU A CA 1
ATOM 920 C C . GLU A 1 116 ? 0.645 7.221 -0.818 1.00 94.44 116 GLU A C 1
ATOM 922 O O . GLU A 1 116 ? -0.036 7.959 -0.101 1.00 94.44 116 GLU A O 1
ATOM 927 N N . LEU A 1 117 ? 1.071 6.019 -0.423 1.00 95.88 117 LEU A N 1
ATOM 928 C CA . LEU A 1 117 ? 0.765 5.471 0.894 1.00 95.88 117 LEU A CA 1
ATOM 929 C C . LEU A 1 117 ? 1.291 6.392 2.002 1.00 95.88 117 LEU A C 1
ATOM 931 O O . LEU A 1 117 ? 0.540 6.726 2.915 1.00 95.88 117 LEU A O 1
ATOM 935 N N . ASN A 1 118 ? 2.528 6.889 1.890 1.00 94.56 118 ASN A N 1
ATOM 936 C CA . ASN A 1 118 ? 3.087 7.874 2.825 1.00 94.56 118 ASN A CA 1
ATOM 937 C C . ASN A 1 118 ? 2.207 9.119 2.984 1.00 94.56 118 ASN A C 1
ATOM 939 O O . ASN A 1 118 ? 2.019 9.601 4.096 1.00 94.56 118 ASN A O 1
ATOM 943 N N . ARG A 1 119 ? 1.666 9.640 1.882 1.00 96.06 119 ARG A N 1
ATOM 944 C CA . ARG A 1 119 ? 0.842 10.853 1.892 1.00 96.06 119 ARG A CA 1
ATOM 945 C C . ARG A 1 119 ? -0.586 10.597 2.376 1.00 96.06 119 ARG A C 1
ATOM 947 O O . ARG A 1 119 ? -1.213 11.499 2.922 1.00 96.06 119 ARG A O 1
ATOM 954 N N . ARG A 1 120 ? -1.142 9.409 2.114 1.00 96.56 120 ARG A N 1
ATOM 955 C CA . ARG A 1 120 ? -2.590 9.151 2.221 1.00 96.56 120 ARG A CA 1
ATOM 956 C C . ARG A 1 120 ? -2.998 8.167 3.314 1.00 96.56 120 ARG A C 1
ATOM 958 O O . ARG A 1 120 ? -4.202 8.065 3.543 1.00 96.56 120 ARG A O 1
ATOM 965 N N . TRP A 1 121 ? -2.074 7.473 3.985 1.00 97.00 121 TRP A N 1
ATOM 966 C CA . TRP A 1 121 ? -2.398 6.396 4.941 1.00 97.00 121 TRP A CA 1
ATOM 967 C C . TRP A 1 121 ? -3.478 6.788 5.961 1.00 97.00 121 TRP A C 1
ATOM 969 O O . TRP A 1 121 ? -4.462 6.068 6.113 1.00 97.00 121 TRP A O 1
ATOM 979 N N . GLU A 1 122 ? -3.389 7.979 6.562 1.00 97.50 122 GLU A N 1
ATOM 980 C CA . GLU A 1 122 ? -4.389 8.435 7.535 1.00 97.50 122 GLU A CA 1
ATOM 981 C C . GLU A 1 122 ? -5.792 8.565 6.935 1.00 97.50 122 GLU A C 1
ATOM 983 O O . GLU A 1 122 ? -6.799 8.351 7.607 1.00 97.50 122 GLU A O 1
ATOM 988 N N . SER A 1 123 ? -5.880 8.947 5.660 1.00 97.50 123 SER A N 1
ATOM 989 C CA . SER A 1 123 ? -7.162 9.089 4.973 1.00 97.50 123 SER A CA 1
ATOM 990 C C . SER A 1 123 ? -7.803 7.731 4.720 1.00 97.50 123 SER A C 1
ATOM 992 O O . SER A 1 123 ? -9.018 7.614 4.877 1.00 97.50 123 SER A O 1
ATOM 994 N N . TYR A 1 124 ? -7.004 6.709 4.399 1.00 97.38 124 TYR A N 1
ATOM 995 C CA . TYR A 1 124 ? -7.491 5.332 4.322 1.00 97.38 124 TYR A CA 1
ATOM 996 C C . TYR A 1 124 ? -7.976 4.849 5.688 1.00 97.38 124 TYR A C 1
ATOM 998 O O . TYR A 1 124 ? -9.089 4.334 5.776 1.00 97.38 124 TYR A O 1
ATOM 1006 N N . ARG A 1 125 ? -7.215 5.110 6.761 1.00 97.44 125 ARG A N 1
ATOM 1007 C CA . ARG A 1 125 ? -7.624 4.779 8.135 1.00 97.44 125 ARG A CA 1
ATOM 1008 C C . ARG A 1 125 ? -8.965 5.401 8.502 1.00 97.44 125 ARG A C 1
ATOM 1010 O O . ARG A 1 125 ? -9.902 4.689 8.849 1.00 97.44 125 ARG A O 1
ATOM 1017 N N . ARG A 1 126 ? -9.086 6.723 8.341 1.00 97.19 126 ARG A N 1
ATOM 1018 C CA . ARG A 1 126 ? -10.326 7.464 8.620 1.00 97.19 126 ARG A CA 1
ATOM 1019 C C . ARG A 1 126 ? -11.499 6.944 7.791 1.00 97.19 126 ARG A C 1
ATOM 1021 O O . ARG A 1 126 ? -12.613 6.870 8.295 1.00 97.19 126 ARG A O 1
ATOM 1028 N N . ALA A 1 127 ? -11.281 6.613 6.518 1.00 96.12 127 ALA A N 1
ATOM 1029 C CA . ALA A 1 127 ? -12.334 6.082 5.657 1.00 96.12 127 ALA A CA 1
ATOM 1030 C C . ALA A 1 127 ? -12.805 4.689 6.096 1.00 96.12 127 ALA A C 1
ATOM 1032 O O . ALA A 1 127 ? -14.007 4.431 6.057 1.00 96.12 127 ALA A O 1
ATOM 1033 N N . TYR A 1 128 ? -11.882 3.833 6.534 1.00 96.88 128 TYR A N 1
ATOM 1034 C CA . TYR A 1 128 ? -12.181 2.505 7.060 1.00 96.88 128 TYR A CA 1
ATOM 1035 C C . TYR A 1 128 ? -12.950 2.593 8.386 1.00 96.88 128 TYR A C 1
ATOM 1037 O O . TYR A 1 128 ? -14.044 2.051 8.505 1.00 96.88 128 TYR A O 1
ATOM 1045 N N . GLU A 1 129 ? -12.441 3.360 9.355 1.00 95.44 129 GLU A N 1
ATOM 1046 C CA . GLU A 1 129 ? -13.075 3.546 10.669 1.00 95.44 129 GLU A CA 1
ATOM 1047 C C . GLU A 1 129 ? -14.463 4.201 10.567 1.00 95.44 129 GLU A C 1
ATOM 1049 O O . GLU A 1 129 ? -15.350 3.880 11.355 1.00 95.44 129 GLU A O 1
ATOM 1054 N N . ARG A 1 130 ? -14.697 5.088 9.586 1.00 95.94 130 ARG A N 1
ATOM 1055 C CA . ARG A 1 130 ? -16.035 5.653 9.329 1.00 95.94 130 ARG A CA 1
ATOM 1056 C C . ARG A 1 130 ? -17.046 4.616 8.850 1.00 95.94 130 ARG A C 1
ATOM 1058 O O . ARG A 1 130 ? -18.215 4.770 9.164 1.00 95.94 130 ARG A O 1
ATOM 1065 N N . ARG A 1 131 ? -16.612 3.605 8.093 1.00 94.00 131 ARG A N 1
ATOM 1066 C CA . ARG A 1 131 ? -17.475 2.522 7.592 1.00 94.00 131 ARG A CA 1
ATOM 1067 C C . ARG A 1 131 ? -17.741 1.429 8.631 1.00 94.00 131 ARG A C 1
ATOM 1069 O O . ARG A 1 131 ? -18.598 0.591 8.403 1.00 94.00 131 ARG A O 1
ATOM 1076 N N . MET A 1 132 ? -16.998 1.415 9.741 1.00 91.62 132 MET A N 1
ATOM 1077 C CA . MET A 1 132 ? -17.251 0.508 10.871 1.00 91.62 132 MET A CA 1
ATOM 1078 C C . MET A 1 132 ? -18.350 1.006 11.818 1.00 91.62 132 MET A C 1
ATOM 1080 O O . MET A 1 132 ? -18.722 0.279 12.736 1.00 91.62 132 MET A O 1
ATOM 1084 N N . ARG A 1 133 ? -18.796 2.253 11.650 1.00 80.62 133 ARG A N 1
ATOM 1085 C CA . ARG A 1 133 ? -19.864 2.870 12.441 1.00 80.62 133 ARG A CA 1
ATOM 1086 C C . ARG A 1 133 ? -21.205 2.643 11.769 1.00 80.62 133 ARG A C 1
ATOM 1088 O O . ARG A 1 133 ? -22.173 2.438 12.527 1.00 80.62 133 ARG A O 1
#

Secondary structure (DSSP, 8-state):
----------PPPGGG-B----S---SSSEEEEEEEEEEETTEEEEEEEEEETTEEEEEEEEEEEEEETTEEEEEEEEEEETTEEEEEEE-TTS-EEEEEPP-S-HHHHHHHHHHHHHHHHHHHHHHHHHHT-